Protein AF-A0A0J7JU11-F1 (afdb_monomer_lite)

Secondary structure (DSSP, 8-state):
-HHHHHHHHHHHHHTS-GGGSHHHH-GGG--HHHHHHTHHHHHHHHHHHHHHHHHHHHHT-HHHHHHHHHH-TT----HHHHHHHHHHHHHHHHHHHHHHHHHHHTT-----HHHHHHHHHHHHHHHHHTT-SSHHHHHHHHHHHHHHHHHHHTTGGG-HHHHHHHHHT--

Organism: Lasius niger (NCBI:txid67767)

Foldseek 3Di:
DLVVVVVVLVVVVVPDDPCLDCVNVVLVPDALVNCVVPVVSVVVSLVVLLVSLLVQLVSLPVVVVVVVCVVPVPPPDDPVSNVVSLVSNLVSLVVLLVSLVSCVVSVPDDQDLVNLVSLLSSLNSLVVQCPPPPVVSVVVSVVSNVSSLVSLVVHVVVDVVSVVSNVVVPD

pLDDT: mean 92.41, std 8.22, range [46.22, 98.81]

Structure (mmCIF, N/CA/C/O backbone):
data_AF-A0A0J7JU11-F1
#
_entry.id   AF-A0A0J7JU11-F1
#
loop_
_atom_site.group_PDB
_atom_site.id
_atom_site.type_symbol
_atom_site.label_atom_id
_atom_site.label_alt_id
_atom_site.label_comp_id
_atom_site.label_asym_id
_atom_site.label_entity_id
_atom_site.label_seq_id
_atom_site.pdbx_PDB_ins_code
_atom_site.Cartn_x
_atom_site.Cartn_y
_atom_site.Cartn_z
_atom_site.occupancy
_atom_site.B_iso_or_equiv
_atom_site.auth_seq_id
_atom_site.auth_comp_id
_atom_site.auth_asym_id
_atom_site.auth_atom_id
_atom_site.pdbx_PDB_model_num
ATOM 1 N N . MET A 1 1 ? 5.979 13.375 -17.068 1.00 80.19 1 MET A N 1
ATOM 2 C CA . MET A 1 1 ? 4.705 13.024 -16.399 1.00 80.19 1 MET A CA 1
ATOM 3 C C . MET A 1 1 ? 4.931 12.486 -14.981 1.00 80.19 1 MET A C 1
ATOM 5 O O . MET A 1 1 ? 4.460 13.137 -14.063 1.00 80.19 1 MET A O 1
ATOM 9 N N . TYR A 1 2 ? 5.719 11.415 -14.771 1.00 87.31 2 TYR A N 1
ATOM 10 C CA . TYR A 1 2 ? 6.028 10.859 -13.430 1.00 87.31 2 TYR A CA 1
ATOM 11 C C . TYR A 1 2 ? 6.481 11.904 -12.390 1.00 87.31 2 TYR A C 1
ATOM 13 O O . TYR A 1 2 ? 5.866 12.028 -11.338 1.00 87.31 2 TYR A O 1
ATOM 21 N N . ALA A 1 3 ? 7.516 12.697 -12.699 1.00 90.06 3 ALA A N 1
ATOM 22 C CA . ALA A 1 3 ? 8.084 13.657 -11.745 1.00 90.06 3 ALA A CA 1
ATOM 23 C C . ALA A 1 3 ? 7.089 14.747 -11.305 1.00 90.06 3 ALA A C 1
ATOM 25 O O . ALA A 1 3 ? 7.105 15.152 -10.149 1.00 90.06 3 ALA A O 1
ATOM 26 N N . LYS A 1 4 ? 6.199 15.178 -12.209 1.00 94.31 4 LYS A N 1
ATOM 27 C CA . LYS A 1 4 ? 5.140 16.145 -11.895 1.00 94.31 4 LYS A CA 1
ATOM 28 C C . LYS A 1 4 ? 4.129 15.542 -10.919 1.00 94.31 4 LYS A C 1
ATOM 30 O O . LYS A 1 4 ? 3.900 16.117 -9.870 1.00 94.31 4 LYS A O 1
ATOM 35 N N . VAL A 1 5 ? 3.614 14.348 -11.225 1.00 93.62 5 VAL A N 1
ATOM 36 C CA . VAL A 1 5 ? 2.660 13.642 -10.351 1.00 93.62 5 VAL A CA 1
ATOM 37 C C . VAL A 1 5 ? 3.261 13.397 -8.966 1.00 93.62 5 VAL A C 1
ATOM 39 O O . VAL A 1 5 ? 2.592 13.604 -7.960 1.00 93.62 5 VAL A O 1
ATOM 42 N N . LEU A 1 6 ? 4.536 12.998 -8.904 1.00 93.69 6 LEU A N 1
ATOM 43 C CA . LEU A 1 6 ? 5.234 12.824 -7.634 1.00 93.69 6 LEU A CA 1
ATOM 44 C C . LEU A 1 6 ? 5.366 14.149 -6.869 1.00 93.69 6 LEU A C 1
ATOM 46 O O . LEU A 1 6 ? 5.136 14.164 -5.668 1.00 93.69 6 LEU A O 1
ATOM 50 N N . SER A 1 7 ? 5.705 15.248 -7.548 1.00 95.06 7 SER A N 1
ATOM 51 C CA . SER A 1 7 ? 5.795 16.580 -6.935 1.00 95.06 7 SER A CA 1
ATOM 52 C C . SER A 1 7 ? 4.457 17.023 -6.343 1.00 95.06 7 SER A C 1
ATOM 54 O O . SER A 1 7 ? 4.402 17.369 -5.166 1.00 95.06 7 SER A O 1
ATOM 56 N N . ASP A 1 8 ? 3.379 16.944 -7.126 1.00 94.75 8 ASP A N 1
ATOM 57 C CA . ASP A 1 8 ? 2.028 17.335 -6.702 1.00 94.75 8 ASP A CA 1
ATOM 58 C C . ASP A 1 8 ? 1.565 16.489 -5.495 1.00 94.75 8 ASP A C 1
ATOM 60 O O . ASP A 1 8 ? 0.913 16.969 -4.560 1.00 94.75 8 ASP A O 1
ATOM 64 N N . PHE A 1 9 ? 1.952 15.210 -5.475 1.00 94.56 9 PHE A N 1
ATOM 65 C CA . PHE A 1 9 ? 1.659 14.310 -4.366 1.00 94.56 9 PHE A CA 1
ATOM 66 C C . PHE A 1 9 ? 2.442 14.658 -3.087 1.00 94.56 9 PHE A C 1
ATOM 68 O O . PHE A 1 9 ? 1.849 14.721 -2.011 1.00 94.56 9 PHE A O 1
ATOM 75 N N . MET A 1 10 ? 3.743 14.956 -3.194 1.00 93.38 10 MET A N 1
ATOM 76 C CA . MET A 1 10 ? 4.564 15.407 -2.057 1.00 93.38 10 MET A CA 1
ATOM 77 C C . MET A 1 10 ? 4.074 16.748 -1.489 1.00 93.38 10 MET A C 1
ATOM 79 O O . MET A 1 10 ? 4.108 16.971 -0.279 1.00 93.38 10 MET A O 1
ATOM 83 N N . GLU A 1 11 ? 3.590 17.654 -2.341 1.00 94.25 11 GLU A N 1
ATOM 84 C CA . GLU A 1 11 ? 2.969 18.902 -1.891 1.00 94.25 11 GLU A CA 1
ATOM 85 C C . GLU A 1 11 ? 1.692 18.628 -1.086 1.00 94.25 11 GLU A C 1
ATOM 87 O O . GLU A 1 11 ? 1.487 19.214 -0.023 1.00 94.25 11 GLU A O 1
ATOM 92 N N . THR A 1 12 ? 0.870 17.679 -1.539 1.00 90.12 12 THR A N 1
ATOM 93 C CA . THR A 1 12 ? -0.334 17.256 -0.812 1.00 90.12 12 THR A CA 1
ATOM 94 C C . THR A 1 12 ? 0.010 16.669 0.560 1.00 90.12 12 THR A C 1
ATOM 96 O O . THR A 1 12 ? -0.603 17.055 1.554 1.00 90.12 12 THR A O 1
ATOM 99 N N . GLU A 1 13 ? 1.022 15.802 0.646 1.00 89.00 13 GLU A N 1
ATOM 100 C CA . GLU A 1 13 ? 1.509 15.242 1.916 1.00 89.00 13 GLU A CA 1
ATOM 101 C C . GLU A 1 13 ? 1.959 16.340 2.894 1.00 89.00 13 GLU A C 1
ATOM 103 O O . GLU A 1 13 ? 1.629 16.308 4.084 1.00 89.00 13 GLU A O 1
ATOM 108 N N . ASN A 1 14 ? 2.653 17.367 2.397 1.00 90.44 14 ASN A N 1
ATOM 109 C CA . ASN A 1 14 ? 3.112 18.481 3.226 1.00 90.44 14 ASN A CA 1
ATOM 110 C C . ASN A 1 14 ? 1.973 19.309 3.831 1.00 90.44 14 ASN A C 1
ATOM 112 O O . ASN A 1 14 ? 2.170 19.937 4.873 1.00 90.44 14 ASN A O 1
ATOM 116 N N . ARG A 1 15 ? 0.778 19.275 3.236 1.00 92.25 15 ARG A N 1
ATOM 117 C CA . ARG A 1 15 ? -0.409 19.972 3.751 1.00 92.25 15 ARG A CA 1
ATOM 118 C C . ARG A 1 15 ? -1.114 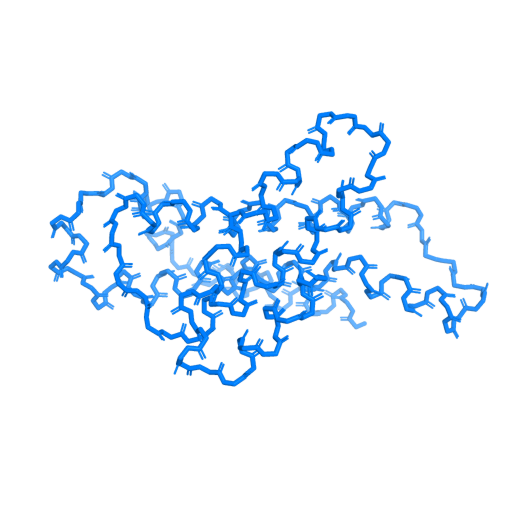19.210 4.872 1.00 92.25 15 ARG A C 1
ATOM 120 O O . ARG A 1 15 ? -1.970 19.794 5.532 1.00 92.25 15 ARG A O 1
ATOM 127 N N . ILE A 1 16 ? -0.762 17.944 5.116 1.00 90.06 16 ILE A N 1
ATOM 128 C CA . ILE A 1 16 ? -1.346 17.145 6.199 1.00 90.06 16 ILE A CA 1
ATOM 129 C C . ILE A 1 16 ? -0.780 17.625 7.545 1.00 90.06 16 ILE A C 1
ATOM 131 O O . ILE A 1 16 ? 0.440 17.529 7.762 1.00 90.06 16 ILE A O 1
ATOM 135 N N . PRO A 1 17 ? -1.637 18.106 8.475 1.00 94.00 17 PRO A N 1
ATOM 136 C CA . PRO A 1 17 ? -1.201 18.530 9.799 1.00 94.00 17 PRO A CA 1
ATOM 137 C C . PRO A 1 17 ? -0.442 17.425 10.532 1.00 94.00 17 PRO A C 1
ATOM 139 O O . PRO A 1 17 ? -0.831 16.256 10.500 1.00 94.00 17 PRO A O 1
ATOM 142 N N . ILE A 1 18 ? 0.626 17.804 11.239 1.00 92.81 18 ILE A N 1
ATOM 143 C CA . ILE A 1 18 ? 1.540 16.859 11.901 1.00 92.81 18 ILE A CA 1
ATOM 144 C C . ILE A 1 18 ? 0.787 15.892 12.822 1.00 92.81 18 ILE A C 1
ATOM 146 O O . ILE A 1 18 ? 1.079 14.704 12.807 1.00 92.81 18 ILE A O 1
ATOM 150 N N . CYS A 1 19 ? -0.224 16.357 13.562 1.00 93.12 19 CYS A N 1
ATOM 151 C CA . CYS A 1 19 ? -1.006 15.523 14.482 1.00 93.12 19 CYS A CA 1
ATOM 152 C C . CYS A 1 19 ? -1.718 14.333 13.811 1.00 93.12 19 CYS A C 1
ATOM 154 O O . CYS A 1 19 ? -1.962 13.327 14.478 1.00 93.12 19 CYS A O 1
ATOM 156 N N . HIS A 1 20 ? -2.007 14.422 12.510 1.00 94.06 20 HIS A N 1
ATOM 157 C CA . HIS A 1 20 ? -2.660 13.366 11.738 1.00 94.06 20 HIS A CA 1
ATOM 158 C C . HIS A 1 20 ? -1.664 12.432 11.041 1.00 94.06 20 HIS A C 1
ATOM 160 O O . HIS A 1 20 ? -2.062 11.379 10.558 1.00 94.06 20 HIS A O 1
ATOM 166 N N . ARG A 1 21 ? -0.365 12.750 11.015 1.00 94.44 21 ARG A N 1
ATOM 167 C CA . ARG A 1 21 ? 0.647 11.883 10.392 1.00 94.44 21 ARG A CA 1
ATOM 168 C C . ARG A 1 21 ? 0.841 10.594 11.186 1.00 94.44 21 ARG A C 1
ATOM 170 O O . ARG A 1 21 ? 0.659 10.577 12.405 1.00 94.44 21 ARG A O 1
ATOM 177 N N . TYR A 1 22 ? 1.279 9.533 10.508 1.00 94.25 22 TYR A N 1
ATOM 178 C CA . TYR A 1 22 ? 1.465 8.200 11.092 1.00 94.25 22 TYR A CA 1
ATOM 179 C C . TYR A 1 22 ? 2.200 8.199 12.443 1.00 94.25 22 TYR A C 1
ATOM 181 O O . TYR A 1 22 ? 1.678 7.693 13.445 1.00 94.25 22 TYR A O 1
ATOM 189 N N . ASP A 1 23 ? 3.372 8.834 12.493 1.00 92.88 23 ASP A N 1
ATOM 190 C CA . ASP A 1 23 ? 4.241 8.846 13.676 1.00 92.88 23 ASP A CA 1
ATOM 191 C C . ASP A 1 23 ? 3.668 9.634 14.861 1.00 92.88 23 ASP A C 1
ATOM 193 O O . ASP A 1 23 ? 4.027 9.379 16.016 1.00 92.88 23 ASP A O 1
ATOM 197 N N . SER A 1 24 ? 2.755 10.569 14.598 1.00 95.69 24 SER A N 1
ATOM 198 C CA . SER A 1 24 ? 2.109 11.398 15.617 1.00 95.69 24 SER A CA 1
ATOM 199 C C . SER A 1 24 ? 0.780 10.803 16.075 1.00 95.69 24 SER A C 1
ATOM 201 O O . SER A 1 24 ? 0.543 10.695 17.280 1.00 95.69 24 SER A O 1
ATOM 203 N N . ALA A 1 25 ? -0.052 10.340 15.138 1.00 95.62 25 ALA A N 1
ATOM 204 C CA . ALA A 1 25 ? -1.334 9.707 15.429 1.00 95.62 25 ALA A CA 1
ATOM 205 C C . ALA A 1 25 ? -1.152 8.384 16.196 1.00 95.62 25 ALA A C 1
ATOM 207 O O . ALA A 1 25 ?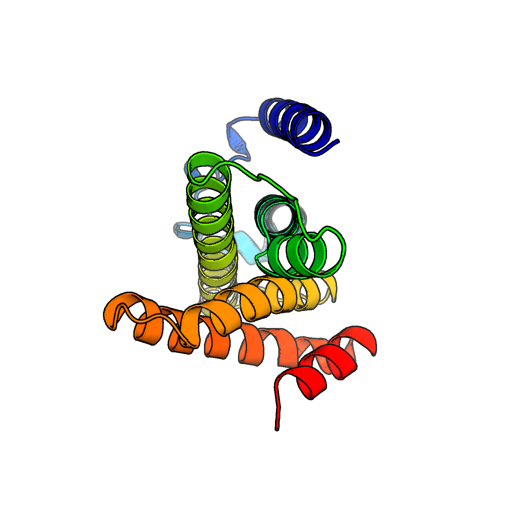 -1.960 8.065 17.078 1.00 95.62 25 ALA A O 1
ATOM 208 N N . LYS A 1 26 ? -0.060 7.652 15.912 1.00 95.38 26 LYS A N 1
ATOM 209 C CA . LYS A 1 26 ? 0.365 6.417 16.596 1.00 95.38 26 LYS A CA 1
ATOM 210 C C . LYS A 1 26 ? -0.754 5.384 16.699 1.00 95.38 26 LYS A C 1
ATOM 212 O O . LYS A 1 26 ? -0.985 4.830 17.772 1.00 95.38 26 LYS A O 1
ATOM 217 N N . PHE A 1 27 ? -1.431 5.108 15.584 1.00 96.62 27 PHE A N 1
ATOM 218 C CA . PHE A 1 27 ? -2.530 4.136 15.517 1.00 96.62 27 PHE A CA 1
ATOM 219 C C . PHE A 1 27 ? -2.180 2.798 16.184 1.00 96.62 27 PHE A C 1
ATOM 221 O O . PHE A 1 27 ? -2.971 2.258 16.953 1.00 96.62 27 PHE A O 1
ATOM 228 N N . TYR A 1 28 ? -0.949 2.315 15.992 1.00 94.69 28 TYR A N 1
ATOM 229 C CA . TYR A 1 28 ? -0.442 1.091 16.616 1.00 94.69 28 TYR A CA 1
ATOM 230 C C . TYR A 1 28 ? -0.550 1.081 18.156 1.00 94.69 28 TYR A C 1
ATOM 232 O O . TYR A 1 28 ? -0.799 0.021 18.731 1.00 94.69 28 TYR A O 1
ATOM 240 N N . LYS A 1 29 ? -0.449 2.240 18.827 1.00 96.12 29 LYS A N 1
ATOM 241 C CA . LYS A 1 29 ? -0.567 2.377 20.293 1.00 96.12 29 LYS A CA 1
ATOM 242 C C . LYS A 1 29 ? -2.000 2.551 20.802 1.00 96.12 29 LYS A C 1
ATOM 244 O O . LYS A 1 29 ? -2.202 2.491 22.010 1.00 96.12 29 LYS A O 1
ATOM 249 N N . ARG A 1 30 ? -2.976 2.797 19.924 1.00 96.31 30 ARG A N 1
ATOM 250 C CA . ARG A 1 30 ? -4.370 3.048 20.323 1.00 96.31 30 ARG A CA 1
ATOM 251 C C . ARG A 1 30 ? -5.050 1.763 20.771 1.00 96.31 30 ARG A C 1
ATOM 253 O O . ARG A 1 30 ? -4.827 0.704 20.172 1.00 96.31 30 ARG A O 1
ATOM 260 N N . LYS A 1 31 ? -5.869 1.859 21.816 1.00 95.62 31 LYS A N 1
ATOM 261 C CA . LYS A 1 31 ? -6.673 0.736 22.316 1.00 95.62 31 LYS A CA 1
ATOM 262 C C . LYS A 1 31 ? -7.910 0.529 21.443 1.00 95.62 31 LYS A C 1
ATOM 264 O O . LYS A 1 31 ? -8.369 1.469 20.801 1.00 95.62 31 LYS A O 1
ATOM 269 N N . VAL A 1 32 ? -8.448 -0.688 21.413 1.00 95.56 32 VAL A N 1
ATOM 270 C CA . VAL A 1 32 ? -9.600 -1.032 20.557 1.00 95.56 32 VAL A CA 1
ATOM 271 C C . VAL A 1 32 ? -10.826 -0.188 20.920 1.00 95.56 32 VAL A C 1
ATOM 273 O O . VAL A 1 32 ? -11.526 0.294 20.032 1.00 95.56 32 VAL A O 1
ATOM 276 N N . GLU A 1 33 ? -11.030 0.081 22.208 1.00 94.75 33 GLU A N 1
ATOM 277 C CA . GLU A 1 33 ? -12.141 0.885 22.724 1.00 94.75 33 GLU A CA 1
ATOM 278 C C . GLU A 1 33 ? -12.026 2.358 22.297 1.00 94.75 33 GLU A C 1
ATOM 280 O O . GLU A 1 33 ? -13.018 2.999 21.964 1.00 94.75 33 GLU A O 1
ATOM 285 N N . GLU A 1 34 ? -10.805 2.902 22.232 1.00 93.31 34 GLU A N 1
ATOM 286 C CA . GLU A 1 34 ? -10.576 4.271 21.744 1.00 93.31 34 GLU A CA 1
ATOM 287 C C . GLU A 1 34 ? -10.925 4.406 20.257 1.00 93.31 34 GLU A C 1
ATOM 289 O O . GLU A 1 34 ? -11.407 5.457 19.819 1.00 93.31 34 GLU A O 1
ATOM 294 N N . LEU A 1 35 ? -10.664 3.350 19.479 1.00 94.81 35 LEU A N 1
ATOM 295 C CA . LEU A 1 35 ? -10.950 3.319 18.048 1.00 94.81 35 LEU A CA 1
ATOM 296 C C . LEU A 1 35 ? -12.449 3.203 17.769 1.00 94.81 35 LEU A C 1
ATOM 298 O O . LEU A 1 35 ? -12.932 3.843 16.835 1.00 94.81 35 LEU A O 1
ATOM 302 N N . SER A 1 36 ? -13.179 2.408 18.558 1.00 90.69 36 SER A N 1
ATOM 303 C CA . SER A 1 36 ? -14.621 2.220 18.374 1.00 90.69 36 SER A CA 1
ATOM 304 C C . SER A 1 36 ? -15.411 3.485 18.710 1.00 90.69 36 SER A C 1
ATOM 306 O O . SER A 1 36 ? -16.322 3.837 17.964 1.00 90.69 36 SER A O 1
ATOM 308 N N . VAL A 1 37 ? -15.018 4.206 19.767 1.00 94.38 37 VAL A N 1
ATOM 309 C CA . VAL A 1 37 ? -15.654 5.472 20.172 1.00 94.38 37 VAL A CA 1
ATOM 310 C C . VAL A 1 37 ? -15.382 6.595 19.167 1.00 94.38 37 VAL A C 1
ATOM 312 O O . VAL A 1 37 ? -16.269 7.392 18.886 1.00 94.38 37 VAL A O 1
ATOM 315 N N . ASN A 1 38 ? -14.182 6.649 18.579 1.00 94.31 38 ASN A N 1
ATOM 316 C CA . ASN A 1 38 ? -13.769 7.730 17.671 1.00 94.31 38 ASN A CA 1
ATOM 317 C C . ASN A 1 38 ? -13.698 7.283 16.204 1.00 94.31 38 ASN A C 1
ATOM 319 O O . ASN A 1 38 ? -12.782 7.665 15.465 1.00 94.31 38 ASN A O 1
ATOM 323 N N . ARG A 1 39 ? -14.647 6.445 15.772 1.00 92.44 39 ARG A N 1
ATOM 324 C CA . ARG A 1 39 ? -14.646 5.862 14.422 1.00 92.44 39 ARG A CA 1
ATOM 325 C C . ARG A 1 39 ? -14.625 6.923 13.320 1.00 92.44 39 ARG A C 1
ATOM 327 O O . ARG A 1 39 ? -13.936 6.727 12.322 1.00 92.44 39 ARG A O 1
ATOM 334 N N . ASP A 1 40 ? -15.308 8.045 13.525 1.00 94.31 40 ASP A N 1
ATOM 335 C CA . ASP A 1 40 ? -15.407 9.137 12.546 1.00 94.31 40 ASP A CA 1
ATOM 336 C C . ASP A 1 40 ? -14.070 9.836 12.286 1.00 94.31 40 ASP A C 1
ATOM 338 O O . ASP A 1 40 ? -13.870 10.411 11.222 1.00 94.31 40 ASP A O 1
ATOM 342 N N . TYR A 1 41 ? -13.122 9.731 13.220 1.00 95.88 41 TYR A N 1
ATOM 343 C CA . TYR A 1 41 ? -11.747 10.174 13.016 1.00 95.88 41 TYR A CA 1
ATOM 344 C C . TYR A 1 41 ? -10.880 9.069 12.398 1.00 95.88 41 TYR A C 1
ATOM 346 O O . TYR A 1 41 ? -10.156 9.289 11.426 1.00 95.88 41 TYR A O 1
ATOM 354 N N . TRP A 1 42 ? -10.952 7.852 12.941 1.00 96.50 42 TRP A N 1
ATOM 355 C CA . TRP A 1 42 ? -10.042 6.778 12.538 1.00 96.50 42 TRP A CA 1
ATOM 356 C C . TRP A 1 42 ? -10.367 6.167 11.177 1.00 96.50 42 TRP A C 1
ATOM 358 O O . TRP A 1 42 ? -9.455 5.707 10.494 1.00 96.50 42 TRP A O 1
ATOM 368 N N . ALA A 1 43 ? -11.628 6.177 10.748 1.00 94.69 43 ALA A N 1
ATOM 369 C CA . ALA A 1 43 ? -12.012 5.708 9.422 1.00 94.69 43 ALA A CA 1
ATOM 370 C C . ALA A 1 43 ? -11.387 6.553 8.290 1.00 94.69 43 ALA A C 1
ATOM 372 O O . ALA A 1 43 ? -10.706 5.965 7.443 1.00 94.69 43 ALA A O 1
ATOM 373 N N . PRO A 1 44 ? -11.536 7.896 8.256 1.00 95.31 44 PRO A N 1
ATOM 374 C CA . PRO A 1 44 ? -10.866 8.713 7.247 1.00 95.31 44 PRO A CA 1
ATOM 375 C C . PRO A 1 44 ? -9.344 8.705 7.407 1.00 95.31 44 PRO A C 1
ATOM 377 O O . PRO A 1 44 ? -8.650 8.686 6.395 1.00 95.31 44 PRO A O 1
ATOM 380 N N . TRP A 1 45 ? -8.814 8.624 8.633 1.00 97.06 45 TRP A N 1
ATOM 381 C CA . TRP A 1 45 ? -7.373 8.467 8.849 1.00 97.06 45 TRP A CA 1
ATOM 382 C C . TRP A 1 45 ? -6.835 7.177 8.208 1.00 97.06 45 TRP A C 1
ATOM 384 O O . TRP A 1 45 ? -5.880 7.207 7.441 1.00 97.06 45 TRP A O 1
ATOM 394 N N . LEU A 1 46 ? -7.489 6.032 8.433 1.00 97.75 46 LEU A N 1
ATOM 395 C CA . LEU A 1 46 ? -7.111 4.770 7.788 1.00 97.75 46 LEU A CA 1
ATOM 396 C C . LEU A 1 46 ? -7.216 4.874 6.266 1.00 97.75 46 LEU A C 1
ATOM 398 O O . LEU A 1 46 ? -6.321 4.421 5.556 1.00 97.75 46 LEU A O 1
ATOM 402 N N . LYS A 1 47 ? -8.290 5.480 5.751 1.00 96.88 47 LYS A N 1
ATOM 403 C CA . LYS A 1 47 ? -8.464 5.695 4.313 1.00 96.88 47 LYS A CA 1
ATOM 404 C C . LYS A 1 47 ? -7.312 6.513 3.732 1.00 96.88 47 LYS A C 1
ATOM 406 O O . LYS A 1 47 ? -6.769 6.119 2.702 1.00 96.88 47 LYS A O 1
ATOM 411 N N . GLU A 1 48 ? -6.926 7.603 4.387 1.00 95.69 48 GLU A N 1
ATOM 412 C CA . GLU A 1 48 ? -5.817 8.468 3.984 1.00 95.69 48 GLU A CA 1
ATOM 413 C C . GLU A 1 48 ? -4.490 7.698 3.972 1.00 95.69 48 GLU A C 1
ATOM 415 O O . GLU A 1 48 ? -3.843 7.653 2.929 1.00 95.69 48 GLU A O 1
ATOM 420 N N . GLN A 1 49 ? -4.158 6.963 5.036 1.00 97.25 49 GLN A N 1
ATOM 421 C CA . GLN A 1 49 ? -2.936 6.151 5.097 1.00 97.25 49 GLN A CA 1
ATOM 422 C C . GLN A 1 49 ? -2.882 5.062 4.010 1.00 97.25 49 GLN A C 1
ATOM 424 O O . GLN A 1 49 ? -1.874 4.908 3.315 1.00 97.25 49 GLN A O 1
ATOM 429 N N . PHE A 1 50 ? -3.972 4.311 3.807 1.00 98.50 50 PHE A N 1
ATOM 430 C CA . PHE A 1 50 ? -4.045 3.322 2.725 1.00 98.50 50 PHE A CA 1
ATOM 431 C C . PHE A 1 50 ? -3.917 3.985 1.348 1.00 98.50 50 PHE A C 1
ATOM 433 O O . PHE A 1 50 ? -3.228 3.452 0.480 1.00 98.50 50 PHE A O 1
ATOM 440 N N . THR A 1 51 ? -4.544 5.148 1.149 1.00 97.12 51 THR A N 1
ATOM 441 C CA . THR A 1 51 ? -4.463 5.916 -0.104 1.00 97.12 51 THR A CA 1
ATOM 442 C C . THR A 1 51 ? -3.045 6.392 -0.368 1.00 97.12 51 THR A C 1
ATOM 444 O O . THR A 1 51 ? -2.542 6.205 -1.474 1.00 97.12 51 THR A O 1
ATOM 447 N N . TYR A 1 52 ? -2.373 6.921 0.653 1.00 96.69 52 TYR A N 1
ATOM 448 C CA . TYR A 1 52 ? -1.004 7.400 0.555 1.00 96.69 52 TYR A CA 1
ATOM 449 C C . TYR A 1 52 ? -0.053 6.300 0.066 1.00 96.69 52 TYR A C 1
ATOM 451 O O . TYR A 1 52 ? 0.646 6.450 -0.942 1.00 96.69 52 TYR A O 1
ATOM 459 N N . HIS A 1 53 ? -0.077 5.140 0.728 1.00 98.25 53 HIS A N 1
ATOM 460 C CA . HIS A 1 53 ? 0.776 4.023 0.335 1.00 98.25 53 HIS A CA 1
ATOM 461 C C . HIS A 1 53 ? 0.347 3.388 -0.994 1.00 98.25 53 HIS A C 1
ATOM 463 O O . HIS A 1 53 ? 1.212 2.966 -1.765 1.00 98.25 53 HIS A O 1
ATOM 469 N N . ALA A 1 54 ? -0.951 3.346 -1.310 1.00 98.19 54 ALA A N 1
ATOM 470 C CA . ALA A 1 54 ? -1.430 2.835 -2.592 1.00 98.19 54 ALA A CA 1
ATOM 471 C C . ALA A 1 54 ? -0.935 3.694 -3.763 1.00 98.19 54 ALA A C 1
ATOM 473 O O . ALA A 1 54 ? -0.417 3.136 -4.727 1.00 98.19 54 ALA A O 1
ATOM 474 N N . ILE A 1 55 ? -1.001 5.028 -3.663 1.00 96.94 55 ILE A N 1
ATOM 475 C CA . ILE A 1 55 ? -0.502 5.944 -4.703 1.00 96.94 55 ILE A CA 1
ATOM 476 C C . ILE A 1 55 ? 0.991 5.713 -4.949 1.00 96.94 55 ILE A C 1
ATOM 478 O O . ILE A 1 55 ? 1.392 5.472 -6.087 1.00 96.94 55 ILE A O 1
ATOM 482 N N . HIS A 1 56 ? 1.812 5.691 -3.894 1.00 96.94 56 HIS A N 1
ATOM 483 C CA . HIS A 1 56 ? 3.241 5.396 -4.033 1.00 96.94 56 HIS A CA 1
ATOM 484 C C . HIS A 1 56 ? 3.513 4.036 -4.682 1.00 96.94 56 HIS A C 1
ATOM 486 O O . HIS A 1 56 ? 4.418 3.921 -5.512 1.00 96.94 56 HIS A O 1
ATOM 492 N N . THR A 1 57 ? 2.731 3.020 -4.312 1.00 97.81 57 THR A N 1
ATOM 493 C CA . THR A 1 57 ? 2.867 1.666 -4.853 1.00 97.81 57 THR A CA 1
ATOM 494 C C . THR A 1 57 ? 2.512 1.628 -6.337 1.00 97.81 57 THR A C 1
ATOM 496 O O . THR A 1 57 ? 3.269 1.063 -7.119 1.00 97.81 57 THR A O 1
ATOM 499 N N . VAL A 1 58 ? 1.408 2.264 -6.746 1.00 96.44 58 VAL A N 1
ATOM 500 C CA . VAL A 1 58 ? 0.967 2.323 -8.150 1.00 96.44 58 VAL A CA 1
ATOM 501 C C . VAL A 1 58 ? 1.964 3.093 -9.009 1.00 96.44 58 VAL A C 1
ATOM 503 O O . VAL A 1 58 ? 2.360 2.593 -10.058 1.00 96.44 58 VAL A O 1
ATOM 506 N N . LEU A 1 59 ? 2.423 4.265 -8.556 1.00 95.00 59 LEU A N 1
ATOM 507 C CA . LEU A 1 59 ? 3.377 5.096 -9.302 1.00 95.00 59 LEU A CA 1
ATOM 508 C C . LEU A 1 59 ? 4.697 4.375 -9.601 1.00 95.00 59 LEU A C 1
ATOM 510 O O . LEU A 1 59 ? 5.364 4.703 -10.578 1.00 95.00 59 LEU A O 1
ATOM 514 N N . ASN A 1 60 ? 5.065 3.408 -8.762 1.00 95.56 60 ASN A N 1
ATOM 515 C CA . ASN A 1 60 ? 6.317 2.665 -8.853 1.00 95.56 60 ASN A CA 1
ATOM 516 C C . ASN A 1 60 ? 6.119 1.189 -9.232 1.00 95.56 60 ASN A C 1
ATOM 518 O O . ASN A 1 60 ? 7.047 0.386 -9.140 1.00 95.56 60 ASN A O 1
ATOM 522 N N . HIS A 1 61 ? 4.903 0.802 -9.617 1.00 95.50 61 HIS A N 1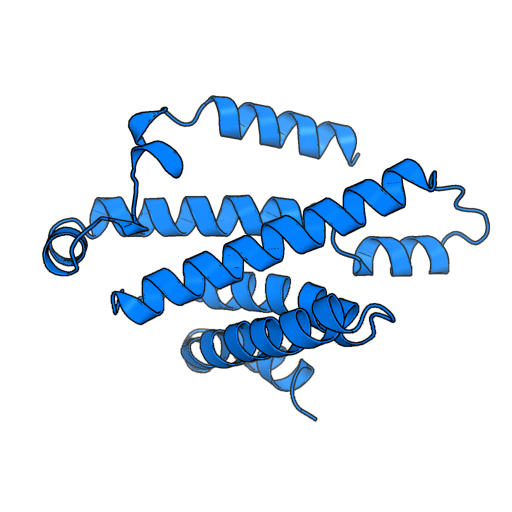
ATOM 523 C CA . HIS A 1 61 ? 4.537 -0.600 -9.731 1.00 95.50 61 HIS A CA 1
ATOM 524 C C . HIS A 1 61 ? 5.373 -1.320 -10.813 1.00 95.50 61 HIS A C 1
ATOM 526 O O . HIS A 1 61 ? 5.401 -0.847 -11.955 1.00 95.50 61 HIS A O 1
ATOM 532 N N . PRO A 1 62 ? 5.967 -2.506 -10.536 1.00 91.44 62 PRO A N 1
ATOM 533 C CA . PRO A 1 62 ? 6.814 -3.233 -11.495 1.00 91.44 62 PRO A CA 1
ATOM 534 C C . PRO A 1 62 ? 6.142 -3.537 -12.845 1.00 91.44 62 PRO A C 1
ATOM 536 O O . PRO A 1 62 ? 6.806 -3.688 -13.865 1.00 91.44 62 PRO A O 1
ATOM 539 N N . PHE A 1 63 ? 4.810 -3.592 -12.873 1.00 89.69 63 PHE A N 1
ATOM 540 C CA . PHE A 1 63 ? 4.031 -3.721 -14.109 1.00 89.69 63 PHE A CA 1
ATOM 541 C C . PHE A 1 63 ? 4.251 -2.567 -15.100 1.00 89.69 63 PHE A C 1
ATOM 543 O O . PHE A 1 63 ? 4.451 -2.834 -16.279 1.00 89.69 63 PHE A O 1
ATOM 550 N N . LEU A 1 64 ? 4.238 -1.305 -14.646 1.00 85.94 64 LEU A N 1
ATOM 551 C CA . LEU A 1 64 ? 4.378 -0.132 -15.533 1.00 85.94 64 LEU A CA 1
ATOM 552 C C . LEU A 1 64 ? 5.690 -0.190 -16.308 1.00 85.94 64 LEU A C 1
ATOM 554 O O . LEU A 1 64 ? 5.776 0.037 -17.508 1.00 85.94 64 LEU A O 1
ATOM 558 N N . SER A 1 65 ? 6.700 -0.567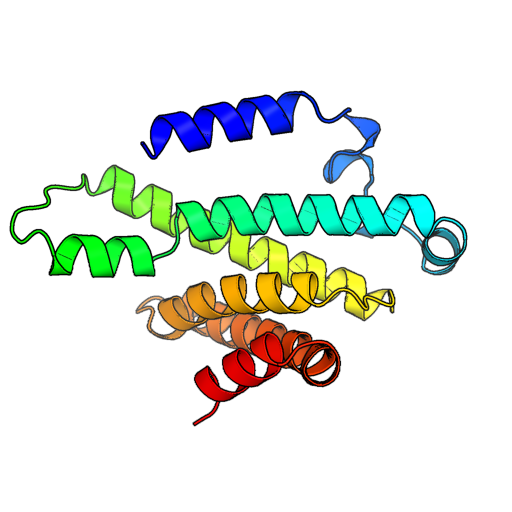 -15.557 1.00 80.94 65 SER A N 1
ATOM 559 C CA . SER A 1 65 ? 8.037 -0.893 -15.963 1.00 80.94 65 SER A CA 1
ATOM 560 C C . SER A 1 65 ? 8.121 -2.008 -17.020 1.00 80.94 65 SER A C 1
ATOM 562 O O . SER A 1 65 ? 8.723 -1.803 -18.074 1.00 80.94 65 SER A O 1
ATOM 564 N N . ILE A 1 66 ? 7.507 -3.169 -16.768 1.00 83.62 66 ILE A N 1
ATOM 565 C CA . ILE A 1 66 ? 7.481 -4.300 -17.714 1.00 83.62 66 ILE A CA 1
ATOM 566 C C . ILE A 1 66 ? 6.784 -3.898 -19.017 1.00 83.62 66 ILE A C 1
ATOM 568 O O . ILE A 1 66 ? 7.323 -4.109 -20.102 1.00 83.62 66 ILE A O 1
ATOM 572 N N . VAL A 1 67 ? 5.610 -3.273 -18.912 1.00 84.12 67 VAL A N 1
ATOM 573 C CA . VAL A 1 67 ? 4.827 -2.823 -20.068 1.00 84.12 67 VAL A CA 1
ATOM 574 C C . VAL A 1 67 ? 5.584 -1.764 -20.862 1.00 84.12 67 VAL A C 1
ATOM 576 O O . VAL A 1 67 ? 5.627 -1.840 -22.089 1.00 84.12 67 VAL A O 1
ATOM 579 N N . GLY A 1 68 ? 6.222 -0.806 -20.187 1.00 80.50 68 GLY A N 1
ATOM 580 C CA . GLY A 1 68 ? 7.032 0.224 -20.832 1.00 80.50 68 GLY A CA 1
ATOM 581 C C . GLY A 1 68 ? 8.173 -0.369 -21.659 1.00 80.50 68 GLY A C 1
ATOM 582 O O . GLY A 1 68 ? 8.346 0.008 -22.816 1.00 80.50 68 GLY A O 1
ATOM 583 N N . ALA A 1 69 ? 8.898 -1.344 -21.103 1.00 80.12 69 ALA A N 1
ATOM 584 C CA . ALA A 1 69 ? 9.969 -2.039 -21.816 1.00 80.12 69 ALA A CA 1
ATOM 585 C C . ALA A 1 69 ? 9.453 -2.842 -23.027 1.00 80.12 69 ALA A C 1
ATOM 587 O O . ALA A 1 69 ? 10.095 -2.846 -24.072 1.00 80.12 69 ALA A O 1
ATOM 588 N N . GLN A 1 70 ? 8.281 -3.479 -22.918 1.00 83.12 70 GLN A N 1
ATOM 589 C CA . GLN A 1 70 ? 7.672 -4.234 -24.023 1.00 83.12 70 GLN A CA 1
ATOM 590 C C . GLN A 1 70 ? 7.241 -3.344 -25.197 1.00 83.12 70 GLN A C 1
ATOM 592 O O . GLN A 1 70 ? 7.390 -3.739 -26.349 1.00 83.12 70 GLN A O 1
ATOM 597 N N . HIS A 1 71 ? 6.713 -2.148 -24.921 1.00 83.25 71 HIS A N 1
ATOM 598 C CA . HIS A 1 71 ? 6.194 -1.249 -25.960 1.00 83.25 71 HIS A CA 1
ATOM 599 C C . HIS A 1 71 ? 7.256 -0.310 -26.544 1.00 83.25 71 HIS A C 1
ATOM 601 O O . HIS A 1 71 ? 7.007 0.340 -27.555 1.00 83.25 71 HIS A O 1
ATOM 607 N N . THR A 1 72 ? 8.425 -0.193 -25.909 1.00 79.44 72 THR A N 1
ATOM 608 C CA . THR A 1 72 ? 9.489 0.727 -26.330 1.00 79.44 72 THR A CA 1
ATOM 609 C C . THR A 1 72 ? 10.840 -0.004 -26.320 1.00 79.44 72 THR A C 1
ATOM 611 O O . THR A 1 72 ? 11.561 0.047 -25.324 1.00 79.44 72 THR A O 1
ATOM 614 N N . PRO A 1 73 ? 11.218 -0.665 -27.433 1.00 70.69 73 PRO A N 1
ATOM 615 C CA . PRO A 1 73 ? 12.393 -1.547 -27.515 1.00 70.69 73 PRO A CA 1
ATOM 616 C C . PRO A 1 73 ? 13.739 -0.886 -27.169 1.00 70.69 73 PRO A C 1
ATOM 618 O O . PRO A 1 73 ? 14.678 -1.572 -26.785 1.00 70.69 73 PRO A O 1
ATOM 621 N N . ASN A 1 74 ? 13.822 0.447 -27.266 1.00 75.25 74 ASN A N 1
ATOM 622 C CA . ASN A 1 74 ? 15.012 1.251 -26.956 1.00 75.25 74 ASN A CA 1
ATOM 623 C C . ASN A 1 74 ? 14.824 2.136 -25.711 1.00 75.25 74 ASN A C 1
ATOM 625 O O . ASN A 1 74 ? 15.463 3.182 -25.582 1.00 75.25 74 ASN A O 1
ATOM 629 N N . LEU A 1 75 ? 13.905 1.772 -24.813 1.00 74.88 75 LEU A N 1
ATOM 630 C CA . LEU A 1 75 ? 13.625 2.546 -23.609 1.00 74.88 75 LEU A CA 1
ATOM 631 C C . LEU A 1 75 ? 14.808 2.490 -22.638 1.00 74.88 75 LEU A C 1
ATOM 633 O O . LEU A 1 75 ? 14.905 1.611 -21.784 1.00 74.88 75 LEU A O 1
ATOM 637 N N . ALA A 1 76 ? 15.698 3.471 -22.748 1.00 73.94 76 ALA A N 1
ATOM 638 C CA . ALA A 1 76 ? 16.807 3.665 -21.830 1.00 73.94 76 ALA A CA 1
ATOM 639 C C . ALA A 1 76 ? 16.317 4.310 -20.522 1.00 73.94 76 ALA A C 1
ATOM 641 O O . ALA A 1 76 ? 16.562 5.487 -20.259 1.00 73.94 76 ALA A O 1
ATOM 642 N N . ILE A 1 77 ? 15.601 3.553 -19.687 1.00 77.06 77 ILE A N 1
ATOM 643 C CA . ILE A 1 77 ? 15.351 3.985 -18.308 1.00 77.06 77 ILE A CA 1
ATOM 644 C C . ILE A 1 77 ? 16.633 3.742 -17.495 1.00 77.06 77 ILE A C 1
ATOM 646 O O . ILE A 1 77 ? 17.121 2.609 -17.453 1.00 77.06 77 ILE A O 1
ATOM 650 N N . PRO A 1 78 ? 17.176 4.764 -16.809 1.00 84.31 78 PRO A N 1
ATOM 651 C CA . PRO A 1 78 ? 18.374 4.606 -15.996 1.00 84.31 78 PRO A CA 1
ATOM 652 C C . PRO A 1 78 ? 18.211 3.524 -14.920 1.00 84.31 78 PRO A C 1
ATOM 654 O O . PRO A 1 78 ? 17.214 3.501 -14.196 1.00 84.31 78 PRO A O 1
ATOM 657 N N . ASN A 1 79 ? 19.227 2.676 -14.734 1.00 84.38 79 ASN A N 1
ATOM 658 C CA . ASN A 1 79 ? 19.239 1.645 -13.681 1.00 84.38 79 ASN A CA 1
ATOM 659 C C . ASN A 1 79 ? 18.997 2.219 -12.274 1.00 84.38 79 ASN A C 1
ATOM 661 O O . ASN A 1 79 ? 18.419 1.560 -11.411 1.00 84.38 79 ASN A O 1
ATOM 665 N N . THR A 1 80 ? 19.414 3.464 -12.039 1.00 88.81 80 THR A N 1
ATOM 666 C CA . THR A 1 80 ? 19.169 4.186 -10.785 1.00 88.81 80 THR A CA 1
ATOM 667 C C . THR A 1 80 ? 17.684 4.468 -10.562 1.00 88.81 80 THR A C 1
ATOM 669 O O . THR A 1 80 ? 17.193 4.286 -9.448 1.00 88.81 80 THR A O 1
ATOM 672 N N . PHE A 1 81 ? 16.952 4.851 -11.612 1.00 89.50 81 PHE A N 1
ATOM 673 C CA . PHE A 1 81 ? 15.502 5.022 -11.553 1.00 89.50 81 PHE A CA 1
ATOM 674 C C . PHE A 1 81 ? 14.817 3.684 -11.275 1.00 89.50 81 PHE A C 1
ATOM 676 O O . PHE A 1 81 ? 14.007 3.588 -10.357 1.00 89.50 81 PHE A O 1
ATOM 683 N N . TRP A 1 82 ? 15.201 2.639 -12.012 1.00 86.69 82 TRP A N 1
ATOM 684 C CA . TRP A 1 82 ? 14.679 1.284 -11.842 1.00 86.69 82 TRP A CA 1
ATOM 685 C C . TRP A 1 82 ? 14.804 0.767 -10.420 1.00 86.69 82 TRP A C 1
ATOM 687 O O . TRP A 1 82 ? 13.828 0.317 -9.818 1.00 86.69 82 TRP A O 1
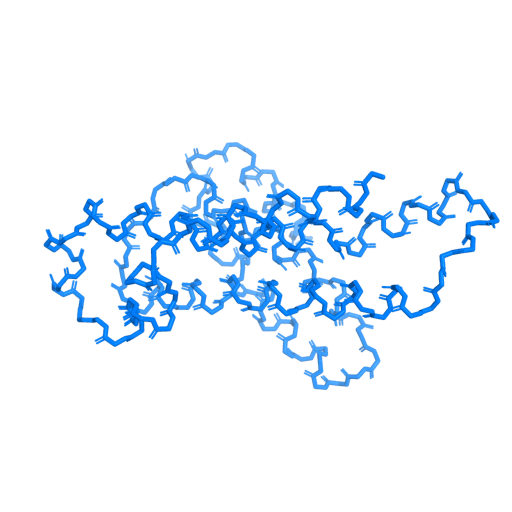ATOM 697 N N . ARG A 1 83 ? 16.019 0.860 -9.878 1.00 91.00 83 ARG A N 1
ATOM 698 C CA . ARG A 1 83 ? 16.313 0.428 -8.521 1.00 91.00 83 ARG A CA 1
ATOM 699 C C . ARG A 1 83 ? 15.466 1.195 -7.511 1.00 91.00 83 ARG A C 1
ATOM 701 O O . ARG A 1 83 ? 14.800 0.569 -6.694 1.00 91.00 83 ARG A O 1
ATOM 708 N N . ARG A 1 84 ? 15.437 2.527 -7.608 1.00 94.00 84 ARG A N 1
ATOM 709 C CA . ARG A 1 84 ? 14.673 3.371 -6.683 1.00 94.00 84 ARG A CA 1
ATOM 710 C C . ARG A 1 84 ? 13.171 3.100 -6.758 1.00 94.00 84 ARG A C 1
ATOM 712 O O . ARG A 1 84 ? 12.515 3.039 -5.725 1.00 94.00 84 ARG A O 1
ATOM 719 N N . SER A 1 85 ? 12.628 2.932 -7.960 1.00 94.44 85 SER A N 1
ATOM 720 C CA . SER A 1 85 ? 11.205 2.657 -8.156 1.00 94.44 85 SER A CA 1
ATOM 721 C C . SER A 1 85 ? 10.820 1.301 -7.554 1.00 94.44 85 SER A C 1
ATOM 723 O O . SER A 1 85 ? 9.915 1.220 -6.729 1.00 94.44 85 SER A O 1
ATOM 725 N N . SER A 1 86 ? 11.604 0.260 -7.844 1.00 94.25 86 SER A N 1
ATOM 726 C CA . SER A 1 86 ? 11.491 -1.073 -7.234 1.00 94.25 86 SER A CA 1
ATOM 727 C C . SER A 1 86 ? 11.515 -1.011 -5.694 1.00 94.25 86 SER A C 1
ATOM 729 O O . SER A 1 86 ? 10.627 -1.545 -5.027 1.00 94.25 86 SER A O 1
ATOM 731 N N . GLU A 1 87 ? 12.478 -0.288 -5.112 1.00 96.25 87 GLU A N 1
ATOM 732 C CA . GLU A 1 87 ? 12.588 -0.102 -3.658 1.00 96.25 87 GLU A CA 1
ATOM 733 C C . GLU A 1 87 ? 11.356 0.611 -3.063 1.00 96.25 87 GLU A C 1
ATOM 735 O O . GLU A 1 87 ? 10.830 0.169 -2.039 1.00 96.25 87 GLU A O 1
ATOM 740 N N . LEU A 1 88 ? 10.846 1.664 -3.716 1.00 97.56 88 LEU A N 1
ATOM 741 C CA . LEU A 1 88 ? 9.641 2.381 -3.283 1.00 97.56 88 LEU A CA 1
ATOM 742 C C . LEU A 1 88 ? 8.382 1.508 -3.377 1.00 97.56 88 LEU A C 1
ATOM 744 O O . LEU A 1 88 ? 7.596 1.462 -2.430 1.00 97.56 88 LEU A O 1
ATOM 748 N N . ALA A 1 89 ? 8.191 0.773 -4.473 1.00 97.94 89 ALA A N 1
ATOM 749 C CA . ALA A 1 89 ? 7.045 -0.121 -4.622 1.00 97.94 89 ALA A CA 1
ATOM 750 C C . ALA A 1 89 ? 7.012 -1.182 -3.518 1.00 97.94 89 ALA A C 1
ATOM 752 O O . ALA A 1 89 ? 5.973 -1.400 -2.888 1.00 97.94 89 ALA A O 1
ATOM 753 N N . LEU A 1 90 ? 8.156 -1.813 -3.233 1.00 98.25 90 LEU A N 1
ATOM 754 C CA . LEU A 1 90 ? 8.266 -2.805 -2.167 1.00 98.25 90 LEU A CA 1
ATOM 755 C C . LEU A 1 90 ? 8.046 -2.187 -0.776 1.00 98.25 90 LEU A C 1
ATOM 757 O O . LEU A 1 90 ? 7.369 -2.784 0.064 1.00 98.25 90 LEU A O 1
ATOM 761 N N . LEU A 1 91 ? 8.587 -0.991 -0.523 1.00 98.56 91 LEU A N 1
ATOM 762 C CA . LEU A 1 91 ? 8.413 -0.283 0.745 1.00 98.56 91 LEU A CA 1
ATOM 763 C C . LEU A 1 91 ? 6.936 0.022 1.022 1.00 98.56 91 LEU A C 1
ATOM 765 O O . LEU A 1 91 ? 6.426 -0.326 2.089 1.00 98.56 91 LEU A O 1
ATOM 769 N N . HIS A 1 92 ? 6.244 0.661 0.077 1.00 98.62 92 HIS A N 1
ATOM 770 C CA . HIS A 1 92 ? 4.870 1.114 0.296 1.00 98.62 92 HIS A CA 1
ATOM 771 C C . HIS A 1 92 ? 3.853 -0.037 0.235 1.00 98.62 92 HIS A C 1
ATOM 773 O O . HIS A 1 92 ? 2.915 -0.040 1.031 1.00 98.62 92 HIS A O 1
ATOM 779 N N . SER A 1 93 ? 4.079 -1.077 -0.577 1.00 98.75 93 SER A N 1
ATOM 780 C CA . SER A 1 93 ? 3.271 -2.309 -0.505 1.00 98.75 93 SER A CA 1
ATOM 781 C C . SER A 1 93 ? 3.408 -3.004 0.854 1.00 98.75 93 SER A C 1
ATOM 783 O O . SER A 1 93 ? 2.402 -3.362 1.465 1.00 98.75 93 SER A O 1
ATOM 785 N N . THR A 1 94 ? 4.627 -3.082 1.403 1.00 98.75 94 THR A N 1
ATOM 786 C CA . THR A 1 94 ? 4.859 -3.622 2.755 1.00 98.75 94 THR A CA 1
ATOM 787 C C . THR A 1 94 ? 4.134 -2.800 3.826 1.00 98.75 94 THR A C 1
ATOM 789 O O . THR A 1 94 ? 3.619 -3.364 4.793 1.00 98.75 94 THR A O 1
ATOM 792 N N . TRP A 1 95 ? 4.066 -1.474 3.676 1.00 98.69 95 TRP A N 1
ATOM 793 C CA . TRP A 1 95 ? 3.292 -0.618 4.577 1.00 98.69 95 TRP A CA 1
ATOM 794 C C . TRP A 1 95 ? 1.792 -0.904 4.521 1.00 98.69 95 TRP A C 1
ATOM 796 O O . TRP A 1 95 ? 1.171 -0.994 5.577 1.00 98.69 95 TRP A O 1
ATOM 806 N N . ILE A 1 96 ? 1.220 -1.146 3.338 1.00 98.81 96 ILE A N 1
ATOM 807 C CA . ILE A 1 96 ? -0.183 -1.577 3.214 1.00 98.81 96 ILE A CA 1
ATOM 808 C C . ILE A 1 96 ? -0.410 -2.875 4.000 1.00 98.81 96 ILE A C 1
ATOM 810 O O . ILE A 1 96 ? -1.383 -2.973 4.744 1.00 98.81 96 ILE A O 1
ATOM 814 N N . VAL A 1 97 ? 0.507 -3.847 3.921 1.00 98.81 97 VAL A N 1
ATOM 815 C CA . VAL A 1 97 ? 0.402 -5.093 4.704 1.00 98.81 97 VAL A CA 1
ATOM 816 C C . VAL A 1 97 ? 0.477 -4.843 6.209 1.00 98.81 97 VAL A C 1
ATOM 818 O O . VAL A 1 97 ? -0.300 -5.425 6.960 1.00 98.81 97 VAL A O 1
ATOM 821 N N . ARG A 1 98 ? 1.345 -3.934 6.664 1.00 98.44 98 ARG A N 1
ATOM 822 C CA . ARG A 1 98 ? 1.393 -3.532 8.081 1.00 98.44 98 ARG A CA 1
ATOM 823 C C . ARG A 1 98 ? 0.090 -2.876 8.533 1.00 98.44 98 ARG A C 1
ATOM 825 O O . ARG A 1 98 ? -0.381 -3.154 9.631 1.00 98.44 98 ARG A O 1
ATOM 832 N N . MET A 1 99 ? -0.503 -2.027 7.695 1.00 98.50 99 MET A N 1
ATOM 833 C CA . MET A 1 99 ? -1.807 -1.425 7.974 1.00 98.50 99 MET A CA 1
ATOM 834 C C . MET A 1 99 ? -2.901 -2.495 8.056 1.00 98.50 99 MET A C 1
ATOM 836 O O . MET A 1 99 ? -3.715 -2.443 8.975 1.00 98.50 99 MET A O 1
ATOM 840 N N . ILE A 1 100 ? -2.880 -3.490 7.159 1.00 98.62 100 ILE A N 1
ATOM 841 C CA . ILE A 1 100 ? -3.764 -4.666 7.199 1.00 98.62 100 ILE A CA 1
ATOM 842 C C . ILE A 1 100 ? -3.616 -5.423 8.522 1.00 98.62 100 ILE A C 1
ATOM 844 O O . ILE A 1 100 ? -4.629 -5.691 9.165 1.00 98.62 100 ILE A O 1
ATOM 848 N N . ASP A 1 101 ? -2.388 -5.740 8.941 1.00 98.44 101 ASP A N 1
ATOM 849 C CA . ASP A 1 101 ? -2.136 -6.420 10.217 1.00 98.44 101 ASP A CA 1
ATOM 850 C C . ASP A 1 101 ? -2.742 -5.610 11.376 1.00 98.44 101 ASP A C 1
ATOM 852 O O . ASP A 1 101 ? -3.545 -6.133 12.140 1.00 98.44 101 ASP A O 1
ATOM 856 N N . MET A 1 102 ? -2.486 -4.298 11.441 1.00 97.88 102 MET A N 1
ATOM 857 C CA . MET A 1 102 ? -3.011 -3.457 12.523 1.00 97.88 102 MET A CA 1
ATOM 858 C C . MET A 1 102 ? -4.544 -3.384 12.566 1.00 97.88 102 MET A C 1
ATOM 860 O O . MET A 1 102 ? -5.114 -3.381 13.656 1.00 97.88 102 MET A O 1
ATOM 864 N N . VAL A 1 103 ? -5.232 -3.300 11.421 1.00 97.75 103 VAL A N 1
ATOM 865 C CA . VAL A 1 103 ? -6.709 -3.264 11.412 1.00 97.75 103 VAL A CA 1
ATOM 866 C C . VAL A 1 103 ? -7.320 -4.631 11.708 1.00 97.75 103 VAL A C 1
ATOM 868 O O . VAL A 1 103 ? -8.406 -4.693 12.279 1.00 97.75 103 VAL A O 1
ATOM 871 N N . VAL A 1 104 ? -6.638 -5.720 11.340 1.00 97.25 104 VAL A N 1
ATOM 872 C CA . VAL A 1 104 ? -7.048 -7.088 11.681 1.00 97.25 104 VAL A CA 1
ATOM 873 C C . VAL A 1 104 ? -6.876 -7.329 13.178 1.00 97.25 104 VAL A C 1
ATOM 875 O O . VAL A 1 104 ? -7.846 -7.720 13.823 1.00 97.25 104 VAL A O 1
ATOM 878 N N . ASP A 1 105 ? -5.701 -7.021 13.727 1.00 97.00 105 ASP A N 1
ATOM 879 C CA . ASP A 1 105 ? -5.360 -7.219 15.141 1.00 97.00 105 ASP A CA 1
ATOM 880 C C . ASP A 1 105 ? -6.256 -6.395 16.071 1.00 97.00 105 ASP A C 1
ATOM 882 O O . ASP A 1 105 ? -6.618 -6.835 17.157 1.00 97.00 105 ASP A O 1
ATOM 886 N N . LYS A 1 106 ? -6.642 -5.187 15.644 1.00 96.94 106 LYS A N 1
ATOM 887 C CA . LYS A 1 106 ? -7.543 -4.305 16.403 1.00 96.94 106 LYS A CA 1
ATOM 888 C C . LYS A 1 106 ? -9.021 -4.493 16.053 1.00 96.94 106 LYS A C 1
ATOM 890 O O . LYS A 1 106 ? -9.847 -3.707 16.506 1.00 96.94 106 LYS A O 1
ATOM 895 N N . HIS A 1 107 ? -9.354 -5.490 15.230 1.00 95.38 107 HIS A N 1
ATOM 896 C CA . HIS A 1 107 ? -10.717 -5.803 14.796 1.00 95.38 107 HIS A CA 1
ATOM 897 C C . HIS A 1 107 ? -11.498 -4.604 14.224 1.00 95.38 107 HIS A C 1
ATOM 899 O O . HIS A 1 107 ? -12.710 -4.498 14.404 1.00 95.38 107 HIS A O 1
ATOM 905 N N . VAL A 1 108 ? -10.827 -3.699 13.504 1.00 95.19 108 VAL A N 1
ATOM 906 C CA . VAL A 1 108 ? -11.483 -2.519 12.926 1.00 95.19 108 VAL A CA 1
ATOM 907 C C . VAL A 1 108 ? -12.370 -2.939 11.745 1.00 95.19 108 VAL A C 1
ATOM 909 O O . VAL A 1 108 ? -11.868 -3.519 10.773 1.00 95.19 108 VAL A O 1
ATOM 912 N N . PRO A 1 109 ? -13.686 -2.648 11.779 1.00 91.62 109 PRO A N 1
ATOM 913 C CA . PRO A 1 109 ? -14.596 -3.029 10.709 1.00 91.62 109 PRO A CA 1
ATOM 914 C C . PRO A 1 109 ? -14.459 -2.076 9.515 1.00 91.62 109 PRO A C 1
ATOM 916 O O . PRO A 1 109 ? -14.902 -0.924 9.550 1.00 91.62 109 PRO A O 1
ATOM 919 N N . LEU A 1 110 ? -13.866 -2.583 8.434 1.00 93.81 110 LEU A N 1
ATOM 920 C CA . LEU A 1 110 ? -13.736 -1.888 7.155 1.00 93.81 110 LEU A CA 1
ATOM 921 C C . LEU A 1 110 ? -14.721 -2.482 6.144 1.00 93.81 110 LEU A C 1
ATOM 923 O O . LEU A 1 110 ? -14.656 -3.674 5.857 1.00 93.81 110 LEU A O 1
ATOM 927 N N . ALA A 1 111 ? -15.618 -1.648 5.614 1.00 90.38 111 ALA A N 1
ATOM 928 C CA . ALA A 1 111 ? -16.643 -2.056 4.644 1.00 90.38 111 ALA A CA 1
ATOM 929 C C . ALA A 1 111 ? -16.376 -1.534 3.221 1.00 90.38 111 ALA A C 1
ATOM 931 O O . ALA A 1 111 ? -16.828 -2.130 2.246 1.00 90.38 111 ALA A O 1
ATOM 932 N N . ASP A 1 112 ? -15.628 -0.436 3.096 1.00 94.56 112 ASP A N 1
ATOM 933 C CA . ASP A 1 112 ? -15.338 0.197 1.809 1.00 94.56 112 ASP A CA 1
ATOM 934 C C . ASP A 1 112 ? -14.442 -0.720 0.939 1.00 94.56 112 ASP A C 1
ATOM 936 O O . ASP A 1 112 ? -13.328 -1.061 1.360 1.00 94.56 112 ASP A O 1
ATOM 940 N N . PRO A 1 113 ? -14.882 -1.121 -0.273 1.00 95.56 113 PRO A N 1
ATOM 941 C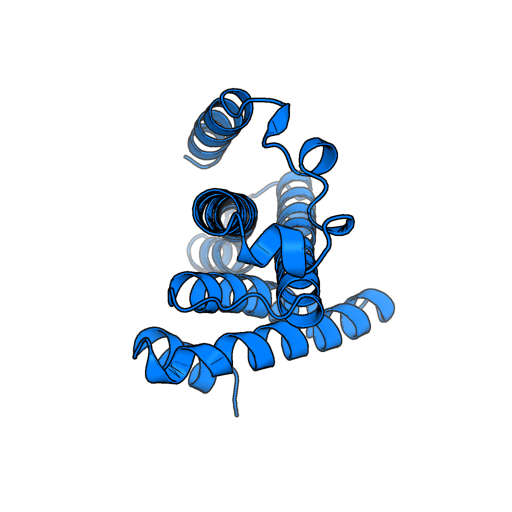 CA . PRO A 1 113 ? -14.133 -2.026 -1.150 1.00 95.56 113 PRO A CA 1
ATOM 942 C C . PRO A 1 113 ? -12.776 -1.471 -1.601 1.00 95.56 113 PRO A C 1
ATOM 944 O O . PRO A 1 113 ? -11.905 -2.235 -2.021 1.00 95.56 113 PRO A O 1
ATOM 947 N N . PHE A 1 114 ? -12.539 -0.167 -1.459 1.00 96.56 114 PHE A N 1
ATOM 948 C CA . PHE A 1 114 ? -11.225 0.429 -1.668 1.00 96.56 114 PHE A CA 1
ATOM 949 C C . PHE A 1 114 ? -10.118 -0.247 -0.855 1.00 96.56 114 PHE A C 1
ATOM 951 O O . PHE A 1 114 ? -9.017 -0.423 -1.369 1.00 96.56 114 PHE A O 1
ATOM 958 N N . PHE A 1 115 ? -10.380 -0.646 0.395 1.00 97.88 115 PHE A N 1
ATOM 959 C CA . PHE A 1 115 ? -9.361 -1.318 1.208 1.00 97.88 115 PHE A CA 1
ATOM 960 C C . PHE A 1 115 ? -8.976 -2.672 0.600 1.00 97.88 115 PHE A C 1
ATOM 962 O O . PHE A 1 115 ? -7.798 -3.034 0.584 1.00 97.88 115 PHE A O 1
ATOM 969 N N . GLY A 1 116 ? -9.950 -3.386 0.027 1.00 96.69 116 GLY A N 1
ATOM 970 C CA . GLY A 1 116 ? -9.702 -4.574 -0.784 1.00 96.69 116 GLY A CA 1
ATOM 971 C C . GLY A 1 116 ? -8.849 -4.252 -2.013 1.00 96.69 116 GLY A C 1
ATOM 972 O O . GLY A 1 116 ? -7.851 -4.924 -2.263 1.00 96.69 116 GLY A O 1
ATOM 973 N N . HIS A 1 117 ? -9.176 -3.187 -2.747 1.00 96.25 117 HIS A N 1
ATOM 974 C CA . HIS A 1 117 ? -8.398 -2.759 -3.912 1.00 96.25 117 HIS A CA 1
ATOM 975 C C . HIS A 1 117 ? -6.942 -2.390 -3.564 1.00 96.25 117 HIS A C 1
ATOM 977 O O . HIS A 1 117 ? -6.017 -2.855 -4.228 1.00 96.25 117 HIS A O 1
ATOM 983 N N . ALA A 1 118 ? -6.715 -1.639 -2.484 1.00 98.19 118 ALA A N 1
ATOM 984 C CA . ALA A 1 118 ? -5.374 -1.316 -1.996 1.00 98.19 118 ALA A CA 1
ATOM 985 C C . ALA A 1 118 ? -4.579 -2.582 -1.622 1.00 98.19 118 ALA A C 1
ATOM 987 O O . ALA A 1 118 ? -3.398 -2.698 -1.953 1.00 98.19 118 ALA A O 1
ATOM 988 N N . ALA A 1 119 ? -5.231 -3.572 -1.003 1.00 98.12 119 ALA A N 1
ATOM 989 C CA . ALA A 1 119 ? -4.613 -4.867 -0.732 1.00 98.12 119 ALA A CA 1
ATOM 990 C C . ALA A 1 119 ? -4.273 -5.637 -2.019 1.00 98.12 119 ALA A C 1
ATOM 992 O O . ALA A 1 119 ? -3.235 -6.293 -2.075 1.00 98.12 119 ALA A O 1
ATOM 993 N N . ALA A 1 120 ? -5.100 -5.539 -3.063 1.00 96.88 120 ALA A N 1
ATOM 994 C CA . ALA A 1 120 ? -4.809 -6.136 -4.365 1.00 96.88 120 ALA A CA 1
ATOM 995 C C . ALA A 1 120 ? -3.585 -5.488 -5.037 1.00 96.88 120 ALA A C 1
ATOM 997 O O . ALA A 1 120 ? -2.721 -6.207 -5.530 1.00 96.88 120 ALA A O 1
ATOM 998 N N . ILE A 1 121 ? -3.463 -4.156 -4.984 1.00 97.31 121 ILE A N 1
ATOM 999 C CA . ILE A 1 121 ? -2.276 -3.421 -5.458 1.00 97.31 121 ILE A CA 1
ATOM 1000 C C . ILE A 1 121 ? -1.011 -3.871 -4.709 1.00 97.31 121 ILE A C 1
ATOM 1002 O O . ILE A 1 121 ? 0.041 -4.079 -5.307 1.00 97.31 121 ILE A O 1
ATOM 1006 N N . ALA A 1 122 ? -1.084 -4.039 -3.386 1.00 98.38 122 ALA A N 1
ATOM 1007 C CA . ALA A 1 122 ? 0.054 -4.548 -2.622 1.00 98.38 122 ALA A CA 1
ATOM 1008 C C . ALA A 1 122 ? 0.365 -6.016 -2.972 1.00 98.38 122 ALA A C 1
ATOM 1010 O O . ALA A 1 122 ? 1.531 -6.394 -3.099 1.00 98.38 122 ALA A O 1
ATOM 1011 N N . ALA A 1 123 ? -0.669 -6.844 -3.164 1.00 97.44 123 ALA A N 1
ATOM 1012 C CA . ALA A 1 123 ? -0.519 -8.243 -3.554 1.00 97.44 123 ALA A CA 1
ATOM 1013 C C . ALA A 1 123 ? 0.238 -8.402 -4.878 1.00 97.44 123 ALA A C 1
ATOM 1015 O O . ALA A 1 123 ? 1.103 -9.268 -4.952 1.00 97.44 123 ALA A O 1
ATOM 1016 N N . THR A 1 124 ? -0.024 -7.584 -5.899 1.00 96.25 124 THR A N 1
ATOM 1017 C CA . THR A 1 124 ? 0.678 -7.685 -7.193 1.00 96.25 124 THR A CA 1
ATOM 1018 C C . THR A 1 124 ? 2.162 -7.373 -7.087 1.00 96.25 124 THR A C 1
ATOM 1020 O O . THR A 1 124 ? 2.976 -8.055 -7.711 1.00 96.25 124 THR A O 1
ATOM 1023 N N . VAL A 1 125 ? 2.539 -6.396 -6.259 1.00 97.44 125 VAL A N 1
ATOM 1024 C CA . VAL A 1 125 ? 3.953 -6.116 -5.983 1.00 97.44 125 VAL A CA 1
ATOM 1025 C C . VAL A 1 125 ? 4.596 -7.297 -5.265 1.00 97.44 125 VAL A C 1
ATOM 1027 O O . VAL A 1 125 ? 5.643 -7.782 -5.690 1.00 97.44 125 VAL A O 1
ATOM 1030 N N . HIS A 1 126 ? 3.969 -7.819 -4.210 1.00 97.81 126 HIS A N 1
ATOM 1031 C CA . HIS A 1 126 ? 4.519 -8.969 -3.496 1.00 97.81 126 HIS A CA 1
ATOM 1032 C C . HIS A 1 126 ? 4.578 -10.230 -4.366 1.00 97.81 126 HIS A C 1
ATOM 1034 O O . HIS A 1 126 ? 5.555 -10.970 -4.278 1.00 97.81 126 HIS A O 1
ATOM 1040 N N . LEU A 1 127 ? 3.610 -10.447 -5.260 1.00 95.69 127 LEU A N 1
ATOM 1041 C CA . LEU A 1 127 ? 3.633 -11.535 -6.237 1.00 95.69 127 LEU A CA 1
ATOM 1042 C C . LEU A 1 127 ? 4.862 -11.440 -7.149 1.00 95.69 127 LEU A C 1
ATOM 1044 O O . LEU A 1 127 ? 5.558 -12.435 -7.330 1.00 95.69 127 LEU A O 1
ATOM 1048 N N . TYR A 1 128 ? 5.188 -10.242 -7.647 1.00 94.62 128 TYR A N 1
ATOM 1049 C CA . TYR A 1 128 ? 6.408 -10.013 -8.426 1.00 94.62 128 TYR A CA 1
ATOM 1050 C C . TYR A 1 128 ? 7.672 -10.424 -7.645 1.00 94.62 128 TYR A C 1
ATOM 1052 O O . TYR A 1 128 ? 8.523 -11.151 -8.160 1.00 94.62 128 TYR A O 1
ATOM 1060 N N . TYR A 1 129 ? 7.775 -10.051 -6.364 1.00 96.00 129 TYR A N 1
ATOM 1061 C CA . TYR A 1 129 ? 8.927 -10.413 -5.525 1.00 96.00 129 TYR A CA 1
ATOM 1062 C C . TYR A 1 129 ? 8.906 -11.846 -4.970 1.00 96.00 129 TYR A C 1
ATOM 1064 O O . TYR A 1 129 ? 9.926 -12.300 -4.444 1.00 96.00 129 TYR A O 1
ATOM 1072 N N . CYS A 1 130 ? 7.819 -12.609 -5.132 1.00 95.75 130 CYS A N 1
ATOM 1073 C CA . CYS A 1 130 ? 7.813 -14.048 -4.833 1.00 95.75 130 CYS A CA 1
ATOM 1074 C C . CYS A 1 130 ? 8.788 -14.829 -5.732 1.00 95.75 130 CYS A C 1
ATOM 1076 O O . CYS A 1 130 ? 9.244 -15.910 -5.356 1.00 95.75 130 CYS A O 1
ATOM 1078 N N . CYS A 1 131 ? 9.159 -14.261 -6.881 1.00 92.69 131 CYS A N 1
ATOM 1079 C CA . CYS A 1 131 ? 10.144 -14.814 -7.808 1.00 92.69 131 CYS A CA 1
ATOM 1080 C C . CYS A 1 131 ? 11.569 -14.275 -7.580 1.00 92.69 131 CYS A C 1
ATOM 1082 O O . CYS A 1 131 ? 12.461 -14.547 -8.379 1.00 92.69 131 CYS A O 1
ATOM 1084 N N . SER A 1 132 ? 11.814 -13.509 -6.509 1.00 94.00 132 SER A N 1
ATOM 1085 C CA . SER A 1 132 ? 13.139 -12.944 -6.233 1.00 94.00 132 SER A CA 1
ATOM 1086 C C . SER A 1 132 ? 14.197 -14.029 -5.991 1.00 94.00 132 SER A C 1
ATOM 1088 O O . SER A 1 132 ? 13.954 -14.999 -5.270 1.00 94.00 132 SER A O 1
ATOM 1090 N N . ALA A 1 133 ? 15.405 -13.816 -6.522 1.00 94.81 133 ALA A N 1
ATOM 1091 C CA . ALA A 1 133 ? 16.575 -14.648 -6.237 1.00 94.81 133 ALA A CA 1
ATOM 1092 C C . ALA A 1 133 ? 17.067 -14.514 -4.782 1.00 94.81 133 ALA A C 1
ATOM 1094 O O . ALA A 1 133 ? 17.745 -15.405 -4.281 1.00 94.81 133 ALA A O 1
ATOM 1095 N N . ALA A 1 134 ? 16.720 -13.425 -4.085 1.00 97.06 134 ALA A N 1
ATOM 1096 C CA . ALA A 1 134 ? 17.081 -13.218 -2.687 1.00 97.06 134 ALA A CA 1
ATOM 1097 C C . ALA A 1 134 ? 16.120 -14.002 -1.764 1.00 97.06 134 ALA A C 1
ATOM 1099 O O . ALA A 1 134 ? 14.957 -13.603 -1.627 1.00 97.06 134 ALA A O 1
ATOM 1100 N N . PRO A 1 135 ? 16.565 -15.068 -1.060 1.00 97.31 135 PRO A N 1
ATOM 1101 C CA . PRO A 1 135 ? 15.653 -15.981 -0.359 1.00 97.31 135 PRO A CA 1
ATOM 1102 C C . PRO A 1 135 ? 14.817 -15.308 0.735 1.00 97.31 135 PRO A C 1
ATOM 1104 O O . PRO A 1 135 ? 13.626 -15.585 0.872 1.00 97.31 135 PRO A O 1
ATOM 1107 N N . ARG A 1 136 ? 15.413 -14.368 1.483 1.00 97.25 136 ARG A N 1
ATOM 1108 C CA . ARG A 1 136 ? 14.711 -13.607 2.532 1.00 97.25 136 ARG A CA 1
ATOM 1109 C C . ARG A 1 136 ? 13.583 -12.750 1.959 1.00 97.25 136 ARG A C 1
ATOM 1111 O O . ARG A 1 136 ? 12.495 -12.713 2.530 1.00 97.25 136 ARG A O 1
ATOM 1118 N N . LEU A 1 137 ? 13.835 -12.085 0.830 1.00 97.44 137 LEU A N 1
ATOM 1119 C CA . LEU A 1 137 ? 12.840 -11.252 0.159 1.00 97.44 137 LEU A CA 1
ATOM 1120 C C . LEU A 1 137 ? 11.719 -12.109 -0.429 1.00 97.44 137 LEU A C 1
ATOM 1122 O O . LEU A 1 137 ? 10.546 -11.799 -0.224 1.00 97.44 137 LEU A O 1
ATOM 1126 N N . LYS A 1 138 ? 12.074 -13.217 -1.085 1.00 97.88 138 LYS A N 1
ATOM 1127 C CA . LYS A 1 138 ? 11.114 -14.199 -1.592 1.00 97.88 138 LYS A CA 1
ATOM 1128 C C . LYS A 1 138 ? 10.202 -14.711 -0.480 1.00 97.88 138 LYS A C 1
ATOM 1130 O O . LYS A 1 138 ? 8.983 -14.661 -0.623 1.00 97.88 138 LYS A O 1
ATOM 1135 N N . HIS A 1 139 ? 10.768 -15.169 0.636 1.00 98.25 139 HIS A N 1
ATOM 1136 C CA . HIS A 1 139 ? 9.985 -15.686 1.758 1.00 98.25 139 HIS A CA 1
ATOM 1137 C C . HIS A 1 139 ? 9.035 -14.624 2.326 1.00 98.25 139 HIS A C 1
ATOM 1139 O O . HIS A 1 139 ? 7.835 -14.870 2.442 1.00 98.25 139 HIS A O 1
ATOM 1145 N N . LYS A 1 140 ? 9.542 -13.414 2.604 1.00 98.06 140 LYS A N 1
ATOM 1146 C CA . LYS A 1 140 ? 8.711 -12.310 3.098 1.00 98.06 140 LYS A CA 1
ATOM 1147 C C . LYS A 1 140 ? 7.577 -11.961 2.130 1.00 98.06 140 LYS A C 1
ATOM 1149 O O . LYS A 1 140 ? 6.442 -11.799 2.565 1.00 98.06 140 LYS A O 1
ATOM 1154 N N . SER A 1 141 ? 7.870 -11.892 0.835 1.00 98.12 141 SER A N 1
ATOM 1155 C CA . SER A 1 141 ? 6.879 -11.530 -0.183 1.00 98.12 141 SER A CA 1
ATOM 1156 C C . SER A 1 141 ? 5.783 -12.584 -0.319 1.00 98.12 141 SER A C 1
ATOM 1158 O O . SER A 1 141 ? 4.624 -12.220 -0.467 1.00 98.12 141 SER A O 1
ATOM 1160 N N . ASN A 1 142 ? 6.105 -13.874 -0.171 1.00 98.12 142 ASN A N 1
ATOM 1161 C CA . ASN A 1 142 ? 5.090 -14.933 -0.124 1.00 98.12 142 ASN A CA 1
ATOM 1162 C C . ASN A 1 142 ? 4.146 -14.762 1.079 1.00 98.12 142 ASN A C 1
ATOM 1164 O O . ASN A 1 142 ? 2.926 -14.862 0.937 1.00 98.12 142 ASN A O 1
ATOM 1168 N N . THR A 1 143 ? 4.698 -14.455 2.256 1.00 98.50 143 THR A N 1
ATOM 1169 C CA . THR A 1 143 ? 3.909 -14.202 3.472 1.00 98.50 143 THR A CA 1
ATOM 1170 C C . THR A 1 143 ? 2.996 -12.986 3.314 1.00 98.50 143 THR A C 1
ATOM 1172 O O . THR A 1 143 ? 1.801 -13.062 3.612 1.00 98.50 143 THR A O 1
ATOM 1175 N N . ASP A 1 144 ? 3.539 -11.877 2.817 1.00 98.62 144 ASP A N 1
ATOM 1176 C CA . ASP A 1 144 ? 2.808 -10.624 2.631 1.00 98.62 144 ASP A CA 1
ATOM 1177 C C . ASP A 1 144 ? 1.735 -10.752 1.534 1.00 98.62 144 ASP A C 1
ATOM 1179 O O . ASP A 1 144 ? 0.592 -10.333 1.730 1.00 98.62 144 ASP A O 1
ATOM 1183 N N . PHE A 1 145 ? 2.040 -11.439 0.429 1.00 98.12 145 PHE A N 1
ATOM 1184 C CA . PHE A 1 145 ? 1.066 -11.782 -0.611 1.00 98.12 145 PHE A CA 1
ATOM 1185 C C . PHE A 1 145 ? -0.120 -12.569 -0.038 1.00 98.12 145 PHE A C 1
ATOM 1187 O O . PHE A 1 145 ? -1.282 -12.231 -0.287 1.00 98.12 145 PHE A O 1
ATOM 1194 N N . ALA A 1 146 ? 0.148 -13.583 0.792 1.00 97.44 146 ALA A N 1
ATOM 1195 C CA . ALA A 1 146 ? -0.901 -14.372 1.428 1.00 97.44 146 ALA A CA 1
ATOM 1196 C C . ALA A 1 146 ? -1.779 -13.530 2.373 1.00 97.44 146 ALA A C 1
ATOM 1198 O O . ALA A 1 146 ? -2.997 -13.731 2.414 1.00 97.44 146 ALA A O 1
ATOM 1199 N N . LYS A 1 147 ? -1.194 -12.572 3.107 1.00 98.44 147 LYS A N 1
ATOM 1200 C CA . LYS A 1 147 ? -1.938 -11.620 3.951 1.00 98.44 147 LYS A CA 1
ATOM 1201 C C . LYS A 1 147 ? -2.868 -10.740 3.120 1.00 98.44 147 LYS A C 1
ATOM 1203 O O . LYS A 1 147 ? -4.065 -10.705 3.405 1.00 98.44 147 LYS A O 1
ATOM 1208 N N . CYS A 1 148 ? -2.356 -10.113 2.059 1.00 98.12 148 CYS A N 1
ATOM 1209 C CA . CYS A 1 148 ? -3.163 -9.301 1.148 1.00 98.12 148 CYS A CA 1
ATOM 1210 C C . CYS A 1 148 ? -4.323 -10.098 0.552 1.00 98.12 148 CYS A C 1
ATOM 1212 O O . CYS A 1 148 ? -5.463 -9.640 0.574 1.00 98.12 148 CYS A O 1
ATOM 1214 N N . LYS A 1 149 ? -4.056 -11.319 0.076 1.00 95.94 149 LYS A N 1
ATOM 1215 C CA . LYS A 1 149 ? -5.073 -12.194 -0.516 1.00 95.94 149 LYS A CA 1
ATOM 1216 C C . LYS A 1 149 ? -6.173 -12.550 0.483 1.00 95.94 149 LYS A C 1
ATOM 1218 O O . LYS A 1 149 ? -7.352 -12.464 0.146 1.00 95.94 149 LYS A O 1
ATOM 1223 N N . ARG A 1 150 ? -5.817 -12.928 1.718 1.00 96.62 150 ARG A N 1
ATOM 1224 C CA . ARG A 1 150 ? -6.807 -13.195 2.779 1.00 96.62 150 ARG A CA 1
ATOM 1225 C C . ARG A 1 150 ? -7.636 -11.958 3.106 1.00 96.62 150 ARG A C 1
ATOM 1227 O O . ARG A 1 150 ? -8.845 -12.075 3.274 1.00 96.62 150 ARG A O 1
ATOM 1234 N N . PHE A 1 151 ? -7.006 -10.790 3.177 1.00 97.12 151 PHE A N 1
ATOM 1235 C CA . PHE A 1 151 ? -7.704 -9.543 3.461 1.00 97.12 151 PHE A CA 1
ATOM 1236 C C . PHE A 1 151 ? -8.665 -9.152 2.330 1.00 97.12 151 PHE A C 1
ATOM 1238 O O . PHE A 1 151 ? -9.833 -8.891 2.599 1.00 97.12 151 PHE A O 1
ATOM 1245 N N . LEU A 1 152 ? -8.220 -9.214 1.071 1.00 95.94 152 LEU A N 1
ATOM 1246 C CA . LEU A 1 152 ? -9.034 -8.935 -0.115 1.00 95.94 152 LEU A CA 1
ATOM 1247 C C . LEU A 1 152 ? -10.297 -9.813 -0.178 1.00 95.94 152 LEU A C 1
ATOM 1249 O O . LEU A 1 152 ? -11.368 -9.310 -0.512 1.00 95.94 152 LEU A O 1
ATOM 1253 N N . LYS A 1 153 ? -10.208 -11.098 0.202 1.00 94.56 153 LYS A N 1
ATOM 1254 C CA . LYS A 1 153 ? -11.367 -12.012 0.221 1.00 94.56 153 LYS A CA 1
ATOM 1255 C C . LYS A 1 153 ? -12.538 -11.505 1.073 1.00 94.56 153 LYS A C 1
ATOM 1257 O O . LYS A 1 153 ? -13.682 -11.827 0.770 1.00 94.56 153 LYS A O 1
ATOM 1262 N N . ARG A 1 154 ? -12.279 -10.679 2.093 1.00 94.62 154 ARG A N 1
ATOM 1263 C CA . ARG A 1 154 ? -13.319 -10.087 2.955 1.00 94.62 154 ARG A CA 1
ATOM 1264 C C . ARG A 1 154 ? -14.226 -9.096 2.213 1.00 94.62 154 ARG A C 1
ATOM 1266 O O . ARG A 1 154 ? -15.302 -8.792 2.709 1.00 94.62 154 ARG A O 1
ATOM 1273 N N . PHE A 1 155 ? -13.806 -8.617 1.040 1.00 94.94 155 PHE A N 1
ATOM 1274 C CA . PHE A 1 155 ? -14.502 -7.601 0.242 1.00 94.94 155 PHE A CA 1
ATOM 1275 C C . PHE A 1 155 ? -15.166 -8.168 -1.026 1.00 94.94 155 PHE A C 1
ATOM 1277 O O . PHE A 1 155 ? -15.706 -7.411 -1.825 1.00 94.94 155 PHE A O 1
ATOM 1284 N N . ILE A 1 156 ? -15.158 -9.491 -1.240 1.00 90.88 156 ILE A N 1
ATOM 1285 C CA . ILE A 1 156 ? -15.772 -10.105 -2.438 1.00 90.88 156 ILE A CA 1
ATOM 1286 C C . ILE A 1 156 ? -17.262 -9.759 -2.531 1.00 90.88 156 ILE A C 1
ATOM 1288 O O . ILE A 1 156 ? -17.755 -9.417 -3.600 1.00 90.88 156 ILE A O 1
ATOM 1292 N N . HIS A 1 157 ? -17.972 -9.810 -1.404 1.00 89.38 157 HIS A N 1
ATOM 1293 C CA . HIS A 1 157 ? -19.405 -9.524 -1.364 1.00 89.38 157 HIS A CA 1
ATOM 1294 C C . HIS A 1 157 ? -19.729 -8.031 -1.499 1.00 89.38 157 HIS A C 1
ATOM 1296 O O . HIS A 1 157 ? -20.865 -7.692 -1.809 1.00 89.38 157 HIS A O 1
ATOM 1302 N N . SER A 1 158 ? -18.755 -7.140 -1.275 1.00 87.75 158 SER A N 1
ATOM 1303 C CA . SER A 1 158 ? -18.962 -5.692 -1.370 1.00 87.75 158 SER A CA 1
ATOM 1304 C C . SER A 1 158 ? -18.603 -5.107 -2.737 1.00 87.75 158 SER A C 1
ATOM 1306 O O . SER A 1 158 ? -18.958 -3.963 -3.009 1.00 87.75 158 SER A O 1
ATOM 1308 N N . SER A 1 159 ? -17.917 -5.854 -3.612 1.00 89.12 159 SER A N 1
ATOM 1309 C CA . SER A 1 159 ? -17.592 -5.401 -4.968 1.00 89.12 159 SER A CA 1
ATOM 1310 C C . SER A 1 159 ? -17.264 -6.554 -5.918 1.00 89.12 159 SER A C 1
ATOM 1312 O O . SER A 1 159 ? -16.379 -7.372 -5.656 1.00 89.12 159 SER A O 1
ATOM 1314 N N . THR A 1 160 ? -17.896 -6.554 -7.094 1.00 88.00 160 THR A N 1
ATOM 1315 C CA . THR A 1 160 ? -17.582 -7.484 -8.193 1.00 88.00 160 THR A CA 1
ATOM 1316 C C . THR A 1 160 ? -16.130 -7.363 -8.656 1.00 88.00 160 THR A C 1
ATOM 1318 O O . THR A 1 160 ? -15.508 -8.372 -8.985 1.00 88.00 160 THR A O 1
ATOM 1321 N N . ALA A 1 161 ? -15.549 -6.159 -8.609 1.00 87.44 161 ALA A N 1
ATOM 1322 C CA . ALA A 1 161 ? -14.141 -5.939 -8.928 1.00 87.44 161 ALA A CA 1
ATOM 1323 C C . ALA A 1 161 ? -13.216 -6.655 -7.931 1.00 87.44 161 ALA A C 1
ATOM 1325 O O . ALA A 1 161 ? -12.229 -7.266 -8.337 1.00 87.44 161 ALA A O 1
ATOM 1326 N N . CYS A 1 162 ? -13.549 -6.648 -6.635 1.00 87.19 162 CYS A N 1
ATOM 1327 C CA . CYS A 1 162 ? -12.816 -7.433 -5.639 1.00 87.19 162 CYS A CA 1
ATOM 1328 C C . CYS A 1 162 ? -12.941 -8.938 -5.909 1.00 87.19 162 CYS A C 1
ATOM 1330 O O . CYS A 1 162 ? -11.942 -9.648 -5.804 1.00 87.19 162 CYS A O 1
ATOM 1332 N N . GLY A 1 163 ? -14.125 -9.411 -6.315 1.00 85.50 163 GLY A N 1
ATOM 1333 C CA . GLY A 1 163 ? -14.327 -10.790 -6.770 1.00 85.50 163 GLY A CA 1
ATOM 1334 C C . GLY A 1 163 ? -13.409 -11.169 -7.936 1.00 85.50 163 GLY A C 1
ATOM 1335 O O . GLY A 1 163 ? -12.668 -12.146 -7.842 1.00 85.50 163 GLY A O 1
ATOM 1336 N N . ALA A 1 164 ? -13.379 -10.350 -8.991 1.00 86.94 164 ALA A N 1
ATOM 1337 C CA . ALA A 1 164 ? -12.509 -10.565 -10.147 1.00 86.94 164 ALA A CA 1
ATOM 1338 C C . ALA A 1 164 ? -11.022 -10.591 -9.756 1.00 86.94 164 ALA A C 1
ATOM 1340 O O . ALA A 1 164 ? -10.288 -11.491 -10.161 1.00 86.94 164 ALA A O 1
ATOM 1341 N N . LEU A 1 165 ? -10.585 -9.648 -8.913 1.00 85.31 165 LEU A N 1
ATOM 1342 C CA . LEU A 1 165 ? -9.207 -9.583 -8.427 1.00 85.31 165 LEU A CA 1
ATOM 1343 C C . LEU A 1 165 ? -8.816 -10.848 -7.657 1.00 85.31 165 LEU A C 1
ATOM 1345 O O . LEU A 1 165 ? -7.728 -11.365 -7.867 1.00 85.31 165 LEU A O 1
ATOM 1349 N N . VAL A 1 166 ? -9.690 -11.392 -6.805 1.00 82.06 166 VAL A N 1
ATOM 1350 C CA . VAL A 1 166 ? -9.406 -12.644 -6.081 1.00 82.06 166 VAL A CA 1
ATOM 1351 C C . VAL A 1 166 ? -9.197 -13.818 -7.037 1.00 82.06 166 VAL A C 1
ATOM 1353 O O . VAL A 1 166 ? -8.270 -14.601 -6.814 1.00 82.06 166 VAL A O 1
ATOM 1356 N N . CYS A 1 167 ? -10.009 -13.919 -8.094 1.00 73.44 167 CYS A N 1
ATOM 1357 C CA . CYS A 1 167 ? -9.892 -14.969 -9.107 1.00 73.44 167 CYS A CA 1
ATOM 1358 C C . CYS A 1 167 ? -8.576 -14.879 -9.890 1.00 73.44 167 CYS A C 1
ATOM 1360 O O . CYS A 1 167 ? -7.953 -15.904 -10.131 1.00 73.44 167 CYS A O 1
ATOM 1362 N N . PHE A 1 168 ? -8.082 -13.675 -10.200 1.00 66.19 168 PHE A N 1
ATOM 1363 C CA . PHE A 1 168 ? -6.774 -13.506 -10.854 1.00 66.19 168 PHE A CA 1
ATOM 1364 C C . PHE A 1 168 ? -5.590 -14.043 -10.028 1.00 66.19 168 PHE A C 1
ATOM 1366 O O . PHE A 1 168 ? -4.561 -14.399 -10.596 1.00 66.19 168 PHE A O 1
ATOM 1373 N N . TYR A 1 169 ? -5.711 -14.115 -8.697 1.00 60.72 169 TYR A N 1
ATOM 1374 C CA . TYR A 1 169 ? -4.648 -14.603 -7.803 1.00 60.72 169 TYR A CA 1
ATOM 1375 C C . TYR A 1 169 ? -4.837 -16.057 -7.340 1.00 60.72 169 TYR A C 1
ATOM 1377 O O . TYR A 1 169 ? -4.076 -16.526 -6.484 1.00 60.72 169 TYR A O 1
ATOM 1385 N N . LEU A 1 170 ? -5.868 -16.758 -7.816 1.00 49.53 170 LEU A N 1
ATOM 1386 C CA . LEU A 1 170 ? -6.152 -18.169 -7.539 1.00 49.53 170 LEU A CA 1
ATOM 1387 C C . LEU A 1 170 ? -6.069 -18.945 -8.862 1.00 49.53 170 LEU A C 1
ATOM 1389 O O . LEU A 1 170 ? -7.021 -18.868 -9.632 1.00 49.53 170 LEU A O 1
ATOM 1393 N N . PRO A 1 171 ? -4.977 -19.679 -9.149 1.00 46.22 171 PRO A N 1
ATOM 1394 C CA . PRO A 1 171 ? -5.144 -20.923 -9.888 1.00 46.22 171 PRO A CA 1
ATOM 1395 C C . PRO A 1 171 ? -6.032 -21.887 -9.087 1.00 46.22 171 PRO A C 1
ATOM 1397 O O . PRO A 1 171 ? -6.016 -21.807 -7.829 1.00 46.22 171 PRO A O 1
#

InterPro domains:
  IPR050815 Transcription factor, fungi [PTHR47338] (2-155)

Radius of gyration: 17.03 Å; chains: 1; bounding box: 39×41×50 Å

Sequence (171 aa):
MYAKVLSDFMETENRIPICHRYDSAKFYKRKVEELSVNRDYWAPWLKEQFTYHAIHTVLNHPFLSIVGAQHTPNLAIPNTFWRRSSELALLHSTWIVRMIDMVVDKHVPLADPFFGHAAAIAATVHLYYCCSAAPRLKHKSNTDFAKCKRFLKRFIHSSTACGALVCFYLP